Protein AF-A0AAD1CFI8-F1 (afdb_monomer_lite)

Foldseek 3Di:
DDDDDDDDDDPDPPPPPPPPPPPDDDDPQDVPGDDDQFDDDDPQPDQKDKTGGDPVQQQAFAFWDKDADQAAKKFWCWKKFAFPVRDIDIFHGQGMHHHGDMGPITGDPDRRTGTGMMMTGIHHD

Structure (mmCIF, N/CA/C/O backbone):
data_AF-A0AAD1CFI8-F1
#
_entry.id   AF-A0AAD1CFI8-F1
#
loop_
_atom_site.group_PDB
_atom_site.id
_atom_site.type_symbol
_atom_site.label_atom_id
_atom_site.label_alt_id
_atom_site.label_comp_id
_atom_site.label_asym_id
_atom_site.label_entity_id
_atom_site.label_seq_id
_atom_site.pdbx_PDB_ins_code
_atom_site.Cartn_x
_atom_site.Cartn_y
_atom_site.Cartn_z
_atom_site.occupancy
_atom_site.B_iso_or_equiv
_atom_site.auth_seq_id
_atom_site.auth_comp_id
_atom_site.auth_asym_id
_atom_site.auth_atom_id
_atom_site.pdbx_PDB_model_num
ATOM 1 N N . MET A 1 1 ? 38.981 -47.781 47.325 1.00 38.62 1 MET A N 1
ATOM 2 C CA . MET A 1 1 ? 39.799 -47.472 46.130 1.00 38.62 1 MET A CA 1
ATOM 3 C C . MET A 1 1 ? 39.084 -48.007 44.897 1.00 38.62 1 MET A C 1
ATOM 5 O O . MET A 1 1 ? 38.496 -49.073 44.968 1.00 38.62 1 MET A O 1
ATOM 9 N N . ARG A 1 2 ? 39.059 -47.193 43.836 1.00 39.69 2 ARG A N 1
ATOM 10 C CA . ARG A 1 2 ? 38.324 -47.322 42.562 1.00 39.69 2 ARG A CA 1
ATOM 11 C C . ARG A 1 2 ? 38.384 -48.713 41.902 1.00 39.69 2 ARG A C 1
ATOM 13 O O . ARG A 1 2 ? 39.461 -49.304 41.900 1.00 39.69 2 ARG A O 1
ATOM 20 N N . LYS A 1 3 ? 37.295 -49.084 41.203 1.00 37.47 3 LYS A N 1
ATOM 21 C CA . LYS A 1 3 ? 37.187 -49.481 39.766 1.00 37.47 3 LYS A CA 1
ATOM 22 C C . LYS A 1 3 ? 36.028 -50.487 39.583 1.00 37.47 3 LYS A C 1
ATOM 24 O O . LYS A 1 3 ? 35.869 -51.329 40.446 1.00 37.47 3 LYS A O 1
ATOM 29 N N . ILE A 1 4 ? 35.205 -50.549 38.535 1.00 56.81 4 ILE A N 1
ATOM 30 C CA . ILE A 1 4 ? 34.854 -49.755 37.343 1.00 56.81 4 ILE A CA 1
ATOM 31 C C . ILE A 1 4 ? 33.450 -50.287 36.968 1.00 56.81 4 ILE A C 1
ATOM 33 O O . ILE A 1 4 ? 33.224 -51.494 37.010 1.00 56.81 4 ILE A O 1
ATOM 37 N N . PHE A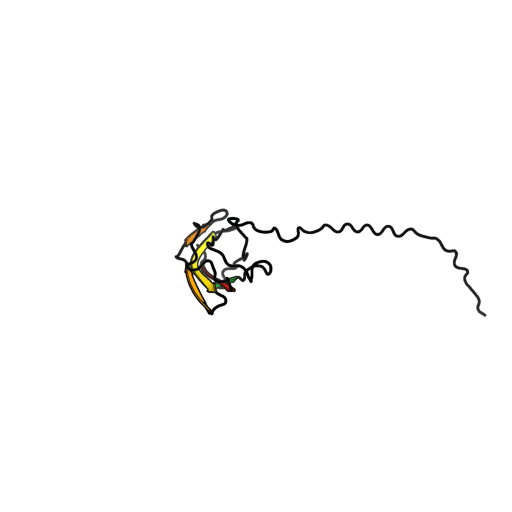 1 5 ? 32.512 -49.396 36.643 1.00 43.25 5 PHE A N 1
ATOM 38 C CA . PHE A 1 5 ? 31.165 -49.730 36.172 1.00 43.25 5 PHE A CA 1
ATOM 39 C C . PHE A 1 5 ? 31.225 -50.416 34.798 1.00 43.25 5 PHE A C 1
ATOM 41 O O . PHE A 1 5 ? 31.801 -49.860 33.863 1.00 43.25 5 PHE A O 1
ATOM 48 N N . ALA A 1 6 ? 30.604 -51.590 34.661 1.00 46.00 6 ALA A N 1
ATOM 49 C CA . ALA A 1 6 ? 30.362 -52.218 33.367 1.00 46.00 6 ALA A CA 1
ATOM 50 C C . ALA A 1 6 ? 29.022 -51.717 32.810 1.00 46.00 6 ALA A C 1
ATOM 52 O O . ALA A 1 6 ? 27.953 -52.092 33.292 1.00 46.00 6 ALA A O 1
ATOM 53 N N . LEU A 1 7 ? 29.104 -50.837 31.808 1.00 44.62 7 LEU A N 1
ATOM 54 C CA . LEU A 1 7 ? 27.984 -50.453 30.955 1.00 44.62 7 LEU A CA 1
ATOM 55 C C . LEU A 1 7 ? 27.497 -51.685 30.185 1.00 44.62 7 LEU A C 1
ATOM 57 O O . LEU A 1 7 ? 28.225 -52.225 29.354 1.00 44.62 7 LEU A O 1
ATOM 61 N N . THR A 1 8 ? 26.254 -52.096 30.415 1.00 53.59 8 THR A N 1
ATOM 62 C CA . THR A 1 8 ? 25.527 -52.941 29.468 1.00 53.59 8 THR A CA 1
ATOM 63 C C . THR A 1 8 ? 24.787 -52.034 28.493 1.00 53.59 8 THR A C 1
ATOM 65 O O . THR A 1 8 ? 23.968 -51.195 28.863 1.00 53.59 8 THR A O 1
ATOM 68 N N . ALA A 1 9 ? 25.168 -52.163 27.226 1.00 49.69 9 ALA A N 1
ATOM 69 C CA . ALA A 1 9 ? 24.619 -51.431 26.103 1.00 49.69 9 ALA A CA 1
ATOM 70 C C . ALA A 1 9 ? 23.176 -51.883 25.835 1.00 49.69 9 ALA A C 1
ATOM 72 O O . ALA A 1 9 ? 22.943 -52.902 25.190 1.00 49.69 9 ALA A O 1
ATOM 73 N N . ALA A 1 10 ? 22.202 -51.115 26.320 1.00 50.66 10 ALA A N 1
ATOM 74 C CA . ALA A 1 10 ? 20.843 -51.173 25.806 1.00 50.66 10 ALA A CA 1
ATOM 75 C C . ALA A 1 10 ? 20.769 -50.252 24.582 1.00 50.66 10 ALA A C 1
ATOM 77 O O . ALA A 1 10 ? 20.718 -49.028 24.700 1.00 50.66 10 ALA A O 1
ATOM 78 N N . ALA A 1 11 ? 20.813 -50.864 23.400 1.00 52.66 11 ALA A N 1
ATOM 79 C CA . ALA A 1 11 ? 20.488 -50.224 22.137 1.00 52.66 11 ALA A CA 1
ATOM 80 C C . ALA A 1 11 ? 19.015 -49.781 22.169 1.00 52.66 11 ALA A C 1
ATOM 82 O O . ALA A 1 11 ? 18.116 -50.557 21.854 1.00 52.66 11 ALA A O 1
ATOM 83 N N . LEU A 1 12 ? 18.758 -48.539 22.585 1.00 44.16 12 LEU A N 1
ATOM 84 C CA . LEU A 1 12 ? 17.461 -47.907 22.383 1.00 44.16 12 LEU A CA 1
ATOM 85 C C . LEU A 1 12 ? 17.440 -47.347 20.959 1.00 44.16 12 LEU A C 1
ATOM 87 O O . LEU A 1 12 ? 18.167 -46.403 20.643 1.00 44.16 12 LEU A O 1
ATOM 91 N N . LEU A 1 13 ? 16.627 -47.962 20.098 1.00 44.00 13 LEU A N 1
ATOM 92 C CA . LEU A 1 13 ? 16.288 -47.437 18.781 1.00 44.00 13 LEU A CA 1
ATOM 93 C C . LEU A 1 13 ? 15.830 -45.979 18.923 1.00 44.00 13 LEU A C 1
ATOM 95 O O . LEU A 1 13 ? 14.781 -45.693 19.501 1.00 44.00 13 LEU A O 1
ATOM 99 N N . ALA A 1 14 ? 16.613 -45.060 18.367 1.00 45.94 14 ALA A N 1
ATOM 100 C CA . ALA A 1 14 ? 16.203 -43.684 18.179 1.00 45.94 14 ALA A CA 1
ATOM 101 C C . ALA A 1 14 ? 15.128 -43.640 17.084 1.00 45.94 14 ALA A C 1
ATOM 103 O O . ALA A 1 14 ? 15.442 -43.667 15.895 1.00 45.94 14 ALA A O 1
ATOM 104 N N . LEU A 1 15 ? 13.853 -43.570 17.471 1.00 42.88 15 LEU A N 1
ATOM 105 C CA . LEU A 1 15 ? 12.790 -43.213 16.537 1.00 42.88 15 LEU A CA 1
ATOM 106 C C . LEU A 1 15 ? 12.737 -41.684 16.435 1.00 42.88 15 LEU A C 1
ATOM 108 O O . LEU A 1 15 ? 11.956 -41.015 17.107 1.00 42.88 15 LEU A O 1
ATOM 112 N N . VAL A 1 16 ? 13.617 -41.119 15.608 1.00 51.62 16 VAL A N 1
ATOM 113 C CA . VAL A 1 16 ? 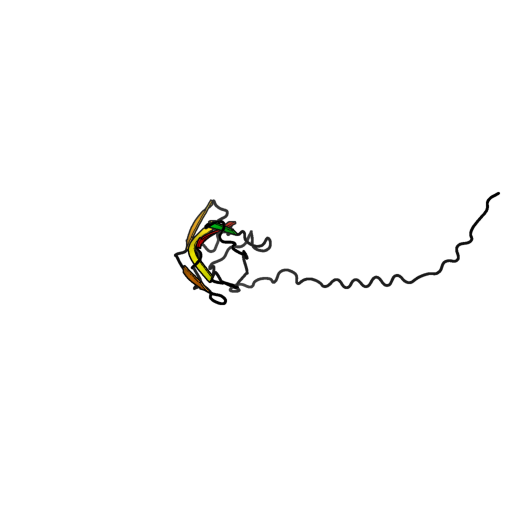13.516 -39.719 15.188 1.00 51.62 16 VAL A CA 1
ATOM 114 C C . VAL A 1 16 ? 12.364 -39.636 14.191 1.00 51.62 16 VAL A C 1
ATOM 116 O O . VAL A 1 16 ? 12.556 -39.792 12.987 1.00 51.62 16 VAL A O 1
ATOM 119 N N . THR A 1 17 ? 11.140 -39.416 14.670 1.00 48.84 17 THR A N 1
ATOM 120 C CA . THR A 1 17 ? 10.047 -39.015 13.781 1.00 48.84 17 THR A CA 1
ATOM 121 C C . THR A 1 17 ? 10.280 -37.563 13.387 1.00 48.84 17 THR A C 1
ATOM 123 O O . THR A 1 17 ? 9.841 -36.636 14.069 1.00 48.84 17 THR A O 1
ATOM 126 N N . LEU A 1 18 ? 10.997 -37.361 12.280 1.00 49.03 18 LEU A N 1
ATOM 127 C CA . LEU A 1 18 ? 10.949 -36.116 11.523 1.00 49.03 18 LEU A CA 1
ATOM 128 C C . LEU A 1 18 ? 9.539 -35.966 10.941 1.00 49.03 18 LEU A C 1
ATOM 130 O O . LEU A 1 18 ? 9.310 -36.181 9.754 1.00 49.03 18 LEU A O 1
ATOM 134 N N . THR A 1 19 ? 8.585 -35.547 11.768 1.00 57.47 19 THR A N 1
ATOM 135 C CA . THR A 1 19 ? 7.353 -34.931 11.273 1.00 57.47 19 THR A CA 1
ATOM 136 C C . THR A 1 19 ? 7.693 -33.491 10.910 1.00 57.47 19 THR A C 1
ATOM 138 O O . THR A 1 19 ? 7.285 -32.531 11.561 1.00 57.47 19 THR A O 1
ATOM 141 N N . GLY A 1 20 ? 8.518 -33.342 9.873 1.00 48.12 20 GLY A N 1
ATOM 142 C CA . GLY A 1 20 ? 8.651 -32.086 9.165 1.00 48.12 20 GLY A CA 1
ATOM 143 C C . GLY A 1 20 ? 7.339 -31.851 8.438 1.00 48.12 20 GLY A C 1
ATOM 144 O O . GLY A 1 20 ? 7.149 -32.338 7.327 1.00 48.12 20 GLY A O 1
ATOM 145 N N . CYS A 1 21 ? 6.418 -31.129 9.072 1.00 43.88 21 CYS A N 1
ATOM 146 C CA . CYS A 1 21 ? 5.337 -30.491 8.343 1.00 43.88 21 CYS A CA 1
ATOM 147 C C . CYS A 1 21 ? 6.023 -29.494 7.406 1.00 43.88 21 CYS A C 1
ATOM 149 O O . CYS A 1 21 ? 6.478 -28.437 7.844 1.00 43.88 21 CYS A O 1
ATOM 151 N N . GLN A 1 22 ? 6.201 -29.877 6.141 1.00 49.91 22 GLN A N 1
ATOM 152 C CA . GLN A 1 22 ? 6.648 -28.963 5.106 1.00 49.91 22 GLN A CA 1
ATOM 153 C C . GLN A 1 22 ? 5.577 -27.878 5.011 1.00 49.91 22 GLN A C 1
ATOM 155 O O . GLN A 1 22 ? 4.534 -28.064 4.386 1.00 49.91 22 GLN A O 1
ATOM 160 N N . SER A 1 23 ? 5.801 -26.754 5.695 1.00 49.81 23 SER A N 1
ATOM 161 C CA . SER A 1 23 ? 5.034 -25.543 5.460 1.00 49.81 23 SER A CA 1
ATOM 162 C C . SER A 1 23 ? 5.206 -25.232 3.985 1.00 49.81 23 SER A C 1
ATOM 164 O O . SER A 1 23 ? 6.335 -25.038 3.532 1.00 49.81 23 SER A O 1
ATOM 166 N N . THR A 1 24 ? 4.094 -25.276 3.256 1.00 49.84 24 THR A N 1
ATOM 167 C CA . THR A 1 24 ? 3.979 -25.007 1.825 1.00 49.84 24 THR A CA 1
ATOM 168 C C . THR A 1 24 ? 5.037 -24.015 1.365 1.00 49.84 24 THR A C 1
ATOM 170 O O . THR A 1 24 ? 4.961 -22.825 1.691 1.00 49.84 24 THR A O 1
ATOM 173 N N . GLY A 1 25 ? 6.022 -24.531 0.623 1.00 42.75 25 GLY A N 1
ATOM 174 C CA . GLY A 1 25 ? 6.923 -23.716 -0.174 1.00 42.75 25 GLY A CA 1
ATOM 175 C C . GLY A 1 25 ? 6.096 -22.722 -0.977 1.00 42.75 25 GLY A C 1
ATOM 176 O O . GLY A 1 25 ? 4.962 -23.023 -1.362 1.00 42.75 25 GLY A O 1
ATOM 177 N N . GLY A 1 26 ? 6.638 -21.515 -1.134 1.00 43.72 26 GLY A N 1
ATOM 178 C CA . GLY A 1 26 ? 5.955 -20.394 -1.757 1.00 43.72 26 GLY A CA 1
ATOM 179 C C . GLY A 1 26 ? 5.129 -20.828 -2.951 1.00 43.72 26 GLY A C 1
ATOM 180 O O . GLY A 1 26 ? 5.675 -21.346 -3.923 1.00 43.72 26 GLY A O 1
ATOM 181 N N . LYS A 1 27 ? 3.806 -20.655 -2.849 1.00 49.00 27 LYS A N 1
ATOM 182 C CA . LYS A 1 27 ? 2.918 -20.834 -3.991 1.00 49.00 27 LYS A CA 1
ATOM 183 C C . LYS A 1 27 ? 3.513 -20.000 -5.119 1.00 49.00 27 LYS A C 1
ATOM 185 O O . LYS A 1 27 ? 3.657 -18.785 -4.969 1.00 49.00 27 LYS A O 1
ATOM 190 N N . ASN A 1 28 ? 3.907 -20.657 -6.206 1.00 57.34 28 ASN A N 1
ATOM 191 C CA . ASN A 1 28 ? 4.218 -19.969 -7.445 1.00 57.34 28 ASN A CA 1
ATOM 192 C C . ASN A 1 28 ? 2.927 -19.269 -7.855 1.00 57.34 28 ASN A C 1
ATOM 194 O O . ASN A 1 28 ? 2.034 -19.916 -8.383 1.00 57.34 28 ASN A O 1
ATOM 198 N N . VAL A 1 29 ? 2.800 -17.986 -7.508 1.00 63.94 29 VAL A N 1
ATOM 199 C CA . VAL A 1 29 ? 1.692 -17.152 -7.971 1.00 63.94 29 VAL A CA 1
ATOM 200 C C . VAL A 1 29 ? 1.814 -17.133 -9.486 1.00 63.94 29 VAL A C 1
ATOM 202 O O . VAL A 1 29 ? 2.813 -16.619 -10.004 1.00 63.94 29 VAL A O 1
ATOM 205 N N . GLY A 1 30 ? 0.866 -17.793 -10.149 1.00 67.00 30 GLY A N 1
ATOM 206 C CA . GLY A 1 30 ? 0.794 -17.881 -11.597 1.00 67.00 30 GLY A CA 1
ATOM 207 C C . GLY A 1 30 ? 0.527 -16.514 -12.216 1.00 67.00 30 GLY A C 1
ATOM 208 O O . GLY A 1 30 ? 0.112 -15.566 -11.544 1.00 67.00 30 GLY A O 1
ATOM 209 N N . GLU A 1 31 ? 0.774 -16.397 -13.515 1.00 69.38 31 GLU A N 1
ATOM 210 C CA . GLU A 1 31 ? 0.391 -15.201 -14.258 1.00 69.38 31 GLU A CA 1
ATOM 211 C C . GLU A 1 31 ? -1.129 -14.985 -14.146 1.00 69.38 31 GLU A C 1
ATOM 213 O O . GLU A 1 31 ? -1.917 -15.909 -14.339 1.00 69.38 31 GLU A O 1
ATOM 218 N N . GLY A 1 32 ? -1.541 -13.773 -13.769 1.00 78.00 32 GLY A N 1
ATOM 219 C CA . GLY A 1 32 ? -2.950 -13.433 -13.543 1.00 78.00 32 GLY A CA 1
ATOM 220 C C . GLY A 1 32 ? -3.506 -13.783 -12.156 1.00 78.00 32 GLY A C 1
ATOM 221 O O . GLY A 1 32 ? -4.660 -13.460 -11.874 1.00 78.00 32 GLY A O 1
ATOM 222 N N . GLU A 1 33 ? -2.718 -14.385 -11.261 1.00 87.81 33 GLU A N 1
ATOM 223 C CA . GLU A 1 33 ? -3.157 -14.678 -9.894 1.00 87.81 33 GLU A CA 1
ATOM 224 C C . GLU A 1 33 ? -2.888 -13.526 -8.913 1.00 87.81 33 GLU A C 1
ATOM 226 O O . GLU A 1 33 ? -1.924 -12.765 -9.022 1.00 87.81 33 GLU A O 1
ATOM 231 N N . TRP A 1 34 ? -3.737 -13.419 -7.888 1.00 91.81 34 TRP A N 1
ATOM 232 C CA . TRP A 1 34 ? -3.548 -12.450 -6.810 1.00 91.81 34 TRP A CA 1
ATOM 233 C C . TRP A 1 34 ? -2.520 -12.944 -5.788 1.00 91.81 34 TRP A C 1
ATOM 235 O O . TRP A 1 34 ? -2.693 -13.995 -5.170 1.00 91.81 34 TRP A O 1
ATOM 245 N N . ALA A 1 35 ? -1.498 -12.127 -5.528 1.00 91.25 35 ALA A N 1
ATOM 246 C CA . ALA A 1 35 ? -0.557 -12.318 -4.427 1.00 91.25 35 ALA A CA 1
ATOM 247 C C . ALA A 1 35 ? -0.915 -11.422 -3.235 1.00 91.25 35 ALA A C 1
ATOM 249 O O . ALA A 1 35 ? -1.150 -10.222 -3.398 1.00 91.25 35 ALA A O 1
ATOM 250 N N . LYS A 1 36 ? -0.880 -11.965 -2.011 1.00 92.75 36 LYS A N 1
ATOM 251 C CA . LYS A 1 36 ? -0.934 -11.130 -0.802 1.00 92.75 36 LYS A CA 1
ATOM 252 C C . LYS A 1 36 ? 0.421 -10.449 -0.609 1.00 92.75 36 LYS A C 1
ATOM 254 O O . LYS A 1 36 ? 1.357 -11.076 -0.116 1.00 92.75 36 LYS A O 1
ATOM 259 N N . LEU A 1 37 ? 0.512 -9.177 -0.998 1.00 92.69 37 LEU A N 1
ATOM 260 C CA . LEU A 1 37 ? 1.741 -8.392 -0.853 1.00 92.69 37 LEU A CA 1
ATOM 261 C C . LEU A 1 37 ? 2.061 -8.137 0.613 1.00 92.69 37 LEU A C 1
ATOM 263 O O . LEU A 1 37 ? 3.168 -8.419 1.045 1.00 92.69 37 LEU A O 1
ATOM 267 N N . ALA A 1 38 ? 1.097 -7.646 1.383 1.00 93.25 38 ALA A N 1
ATOM 268 C CA . ALA A 1 38 ? 1.297 -7.300 2.779 1.00 93.25 38 ALA A CA 1
ATOM 269 C C . ALA A 1 38 ? -0.008 -7.405 3.571 1.00 93.25 38 ALA A C 1
ATOM 271 O O . ALA A 1 38 ? -1.093 -7.529 3.001 1.00 93.25 38 ALA A O 1
ATOM 272 N N . GLU A 1 39 ? 0.113 -7.349 4.893 1.00 93.56 39 GLU A N 1
ATOM 273 C CA . GLU A 1 39 ? -0.999 -7.287 5.834 1.00 93.56 39 GLU A CA 1
ATOM 274 C C . GLU A 1 39 ? -0.580 -6.416 7.019 1.00 93.56 39 GLU A C 1
ATOM 276 O O . GLU A 1 39 ? 0.576 -6.462 7.447 1.00 93.56 39 GLU A O 1
ATOM 281 N N . LYS A 1 40 ? -1.506 -5.608 7.534 1.00 92.06 40 LYS A N 1
ATOM 282 C CA . LYS A 1 40 ? -1.254 -4.719 8.665 1.00 92.06 40 LYS A CA 1
ATOM 283 C C . LYS A 1 40 ? -2.505 -4.596 9.521 1.00 92.06 40 LYS A C 1
ATOM 285 O O . LYS A 1 40 ? -3.578 -4.289 9.011 1.00 92.06 40 LYS A O 1
ATOM 290 N N . THR A 1 41 ? -2.330 -4.772 10.826 1.00 91.69 41 THR A N 1
ATOM 291 C CA . THR A 1 41 ? -3.320 -4.370 11.826 1.00 91.69 41 THR A CA 1
ATOM 292 C C . THR A 1 41 ? -3.071 -2.913 12.188 1.00 91.69 41 THR A C 1
ATOM 294 O O . THR A 1 41 ? -2.023 -2.581 12.749 1.00 91.69 41 THR A O 1
ATOM 297 N N . VAL A 1 42 ? -4.022 -2.049 11.846 1.00 86.12 42 VAL A N 1
ATOM 298 C CA . VAL A 1 42 ? -3.990 -0.623 12.185 1.00 86.12 42 VAL A CA 1
ATOM 299 C C . VAL A 1 42 ? -4.483 -0.419 13.618 1.00 86.12 42 VAL A C 1
ATOM 301 O O . VAL A 1 42 ? -5.395 -1.111 14.068 1.00 86.12 42 VAL A O 1
ATOM 304 N N . ASN A 1 43 ? -3.866 0.501 14.360 1.00 81.44 43 ASN A N 1
ATOM 305 C CA . ASN A 1 43 ? -4.244 0.806 15.748 1.00 81.44 43 ASN A CA 1
ATOM 306 C C . ASN A 1 43 ? -4.727 2.252 15.941 1.00 81.44 43 ASN A C 1
ATOM 308 O O . ASN A 1 43 ? -4.957 2.652 17.080 1.00 81.44 43 ASN A O 1
ATOM 312 N N . PHE A 1 44 ? -4.838 3.019 14.848 1.00 79.06 44 PHE A N 1
ATOM 313 C CA . PHE A 1 44 ? -5.293 4.414 14.806 1.00 79.06 44 PHE A CA 1
ATOM 314 C C . PHE A 1 44 ? -4.528 5.386 15.723 1.00 79.06 44 PHE A C 1
ATOM 316 O O . PHE A 1 44 ? -4.989 6.494 15.970 1.00 79.06 44 PHE A O 1
ATOM 323 N N . LYS A 1 45 ? -3.343 5.005 16.223 1.00 76.19 45 LYS A N 1
ATOM 324 C CA . LYS A 1 45 ? -2.432 5.936 16.918 1.00 76.19 45 LYS A CA 1
ATOM 325 C C . LYS A 1 45 ? -1.676 6.834 15.938 1.00 76.19 45 LYS A C 1
ATOM 327 O O . LYS A 1 45 ? -1.172 7.879 16.330 1.00 76.19 45 LYS A O 1
ATOM 332 N N . SER A 1 46 ? -1.565 6.376 14.694 1.00 72.56 46 SER A N 1
ATOM 333 C CA . SER A 1 46 ? -1.050 7.101 13.539 1.00 72.56 46 SER A CA 1
ATOM 334 C C . SER A 1 46 ? -2.121 7.053 12.457 1.00 72.56 46 SER A C 1
ATOM 336 O O . SER A 1 46 ? -2.770 6.020 12.287 1.00 72.56 46 SER A O 1
ATOM 338 N N . GLU A 1 47 ? -2.286 8.154 11.731 1.00 84.69 47 GLU A N 1
ATOM 339 C CA . GLU A 1 47 ? -3.155 8.228 10.549 1.00 84.69 47 GLU A CA 1
ATOM 340 C C . GLU A 1 47 ? -2.445 7.713 9.288 1.00 84.69 47 GLU A C 1
ATOM 342 O O . GLU A 1 47 ? -3.065 7.584 8.238 1.00 84.69 47 GLU A O 1
ATOM 347 N N . THR A 1 48 ? -1.155 7.374 9.397 1.00 90.81 48 THR A N 1
ATOM 348 C CA . THR A 1 48 ? -0.337 6.848 8.300 1.00 90.81 48 THR A CA 1
ATOM 349 C C . THR A 1 48 ? 0.341 5.542 8.704 1.00 90.81 48 THR A C 1
ATOM 351 O O . THR A 1 48 ? 0.967 5.461 9.764 1.00 90.81 48 THR A O 1
ATOM 354 N N . ASP A 1 49 ? 0.294 4.537 7.829 1.00 91.69 49 ASP A N 1
ATOM 355 C CA . ASP A 1 49 ? 1.153 3.353 7.899 1.00 91.69 49 ASP A CA 1
ATOM 356 C C . ASP A 1 49 ? 1.874 3.102 6.580 1.00 91.69 49 ASP A C 1
ATOM 358 O O . ASP A 1 49 ? 1.385 3.405 5.496 1.00 91.69 49 ASP A O 1
ATOM 362 N N . THR A 1 50 ? 3.025 2.443 6.686 1.00 93.62 50 THR A N 1
ATOM 363 C CA . THR A 1 50 ? 3.730 1.855 5.549 1.00 93.62 50 THR A CA 1
ATOM 364 C C . THR A 1 50 ? 3.745 0.339 5.675 1.00 93.62 50 THR A C 1
ATOM 366 O O . THR A 1 50 ? 3.996 -0.203 6.754 1.00 93.62 50 THR A O 1
ATOM 369 N N . VAL A 1 51 ? 3.526 -0.351 4.559 1.00 93.81 51 VAL A N 1
ATOM 370 C CA . VAL A 1 51 ? 3.694 -1.799 4.447 1.00 93.81 51 VAL A CA 1
ATOM 371 C C . VAL A 1 51 ? 4.678 -2.147 3.339 1.00 93.81 51 VAL A C 1
ATOM 373 O O . VAL A 1 51 ? 4.680 -1.540 2.268 1.00 93.81 51 VAL A O 1
ATOM 376 N N . THR A 1 52 ? 5.525 -3.140 3.586 1.00 94.19 52 THR A N 1
ATOM 377 C CA . THR A 1 52 ? 6.448 -3.691 2.589 1.00 94.19 52 THR A CA 1
ATOM 378 C C . THR A 1 52 ? 5.913 -5.019 2.058 1.00 94.19 52 THR A C 1
ATOM 380 O O . THR A 1 52 ? 5.297 -5.772 2.820 1.00 94.19 52 THR A O 1
ATOM 383 N N . PRO A 1 53 ? 6.132 -5.342 0.769 1.00 92.81 53 PRO A N 1
ATOM 384 C CA . PRO A 1 53 ? 5.794 -6.657 0.250 1.00 92.81 53 PRO A CA 1
ATOM 385 C C . PRO A 1 53 ? 6.500 -7.775 1.026 1.00 92.81 53 PRO A C 1
ATOM 387 O O . PRO A 1 53 ? 7.633 -7.617 1.486 1.00 92.81 53 PRO A O 1
ATOM 390 N N . ASN A 1 54 ? 5.848 -8.932 1.124 1.00 90.94 54 ASN A N 1
ATOM 391 C CA . ASN A 1 54 ? 6.432 -10.160 1.644 1.00 90.94 54 ASN A CA 1
ATOM 392 C C . ASN A 1 54 ? 7.773 -10.434 0.927 1.00 90.94 54 ASN A C 1
ATOM 394 O O . ASN A 1 54 ? 7.827 -10.263 -0.295 1.00 90.94 54 ASN A O 1
ATOM 398 N N . PRO A 1 55 ? 8.826 -10.900 1.632 1.00 89.44 55 PRO A N 1
ATOM 399 C CA . PRO A 1 55 ? 10.134 -11.216 1.046 1.00 89.44 55 PRO A CA 1
ATOM 400 C C . PRO A 1 55 ? 10.101 -12.059 -0.238 1.00 89.44 55 PRO A C 1
ATOM 402 O O . PRO A 1 55 ? 10.972 -11.923 -1.088 1.00 89.44 55 PRO A O 1
ATOM 405 N N . MET A 1 56 ? 9.077 -12.894 -0.429 1.00 87.38 56 MET A N 1
ATOM 406 C CA . MET A 1 56 ? 8.879 -13.691 -1.647 1.00 87.38 56 MET A CA 1
ATOM 407 C C . MET A 1 56 ? 8.543 -12.855 -2.898 1.00 87.38 56 MET A C 1
ATOM 409 O O . MET A 1 56 ? 8.714 -13.315 -4.028 1.00 87.38 56 MET A O 1
ATOM 413 N N . PHE A 1 57 ? 8.058 -11.629 -2.707 1.00 87.50 57 PHE A N 1
ATOM 414 C CA . PHE A 1 57 ? 7.504 -10.761 -3.745 1.00 87.50 57 PHE A CA 1
ATOM 415 C C . PHE A 1 57 ? 8.259 -9.434 -3.922 1.00 87.50 57 PHE A C 1
ATOM 417 O O . PHE A 1 57 ? 7.946 -8.695 -4.849 1.00 87.50 57 PHE A O 1
ATOM 424 N N . VAL A 1 58 ? 9.279 -9.140 -3.106 1.00 84.12 58 VAL A N 1
ATOM 425 C CA . VAL A 1 58 ? 10.027 -7.857 -3.133 1.00 84.12 58 VAL A CA 1
ATOM 426 C C . VAL A 1 58 ? 10.710 -7.543 -4.468 1.00 84.12 58 VAL A C 1
ATOM 428 O O . VAL A 1 58 ? 11.000 -6.388 -4.755 1.00 84.12 58 VAL A O 1
ATOM 431 N N . ASN A 1 59 ? 10.976 -8.559 -5.291 1.00 80.81 59 ASN A N 1
ATOM 432 C CA . ASN A 1 59 ? 11.629 -8.402 -6.591 1.00 80.81 59 ASN A CA 1
ATOM 433 C C . ASN A 1 59 ? 10.672 -8.621 -7.774 1.00 80.81 59 ASN A C 1
ATOM 435 O O . ASN A 1 59 ? 11.132 -8.802 -8.902 1.00 80.81 59 ASN A O 1
ATOM 439 N N . ARG A 1 60 ? 9.358 -8.650 -7.518 1.00 86.75 60 ARG A N 1
ATOM 440 C CA . ARG A 1 60 ? 8.322 -8.831 -8.539 1.00 86.75 60 ARG A CA 1
ATOM 441 C C . ARG A 1 60 ? 7.638 -7.509 -8.871 1.00 86.75 60 ARG A C 1
ATOM 443 O O . ARG A 1 60 ? 7.570 -6.601 -8.041 1.00 86.75 60 ARG A O 1
ATOM 450 N N . SER A 1 61 ? 7.134 -7.433 -10.092 1.00 90.81 61 SER A N 1
ATOM 451 C CA . SER A 1 61 ? 6.250 -6.372 -10.549 1.00 90.81 61 SER A CA 1
ATOM 452 C C . SER A 1 61 ? 4.799 -6.857 -10.559 1.00 90.81 61 SER A C 1
ATOM 454 O O . SER A 1 61 ? 4.526 -8.060 -10.518 1.00 90.81 61 SER A O 1
ATOM 456 N N . PHE A 1 62 ? 3.866 -5.909 -10.549 1.00 92.44 62 PHE A N 1
ATOM 457 C CA . PHE A 1 62 ? 2.431 -6.173 -10.498 1.00 92.44 62 PHE A CA 1
ATOM 458 C C . PHE A 1 62 ? 1.718 -5.190 -11.418 1.00 92.44 62 PHE A C 1
ATOM 460 O O . PHE A 1 62 ? 2.099 -4.029 -11.490 1.00 92.44 62 PHE A O 1
ATOM 467 N N . SER A 1 63 ? 0.653 -5.628 -12.085 1.00 93.56 63 SER A N 1
ATOM 468 C CA . SER A 1 63 ? -0.164 -4.734 -12.915 1.00 93.56 63 SER A CA 1
ATOM 469 C C . SER A 1 63 ? -1.292 -4.064 -12.132 1.00 93.56 63 SER A C 1
ATOM 471 O O . SER A 1 63 ? -1.784 -3.007 -12.525 1.00 93.56 63 SER A O 1
ATOM 473 N N . HIS A 1 64 ? -1.720 -4.674 -11.023 1.00 94.38 64 HIS A N 1
ATOM 474 C CA . HIS A 1 64 ? -2.835 -4.203 -10.212 1.00 94.38 64 HIS A CA 1
ATOM 475 C C . HIS A 1 64 ? -2.604 -4.464 -8.727 1.00 94.38 64 HIS A C 1
ATOM 477 O O . HIS A 1 64 ? -1.956 -5.436 -8.338 1.00 94.38 64 HIS A O 1
ATOM 483 N N . VAL A 1 65 ? -3.229 -3.635 -7.895 1.00 93.75 65 VAL A N 1
ATOM 484 C CA . VAL A 1 65 ? -3.332 -3.846 -6.449 1.00 93.75 65 VAL A CA 1
ATOM 485 C C . VAL A 1 65 ? -4.776 -3.692 -5.984 1.00 93.75 65 VAL A C 1
ATOM 487 O O . VAL A 1 65 ? -5.596 -3.029 -6.620 1.00 93.75 65 VAL A O 1
ATOM 490 N N . LYS A 1 66 ? -5.099 -4.329 -4.861 1.00 93.56 66 LYS A N 1
ATOM 491 C CA . LYS A 1 66 ? -6.415 -4.277 -4.223 1.00 93.56 66 LYS A CA 1
ATOM 492 C C . LYS A 1 66 ? -6.228 -4.301 -2.713 1.00 93.56 66 LYS A C 1
ATOM 494 O O . LYS A 1 66 ? -5.419 -5.084 -2.220 1.00 93.56 66 LYS A O 1
ATOM 499 N N . LEU A 1 67 ? -6.988 -3.480 -1.997 1.00 93.62 67 LEU A N 1
ATOM 500 C CA . LEU A 1 67 ? -7.0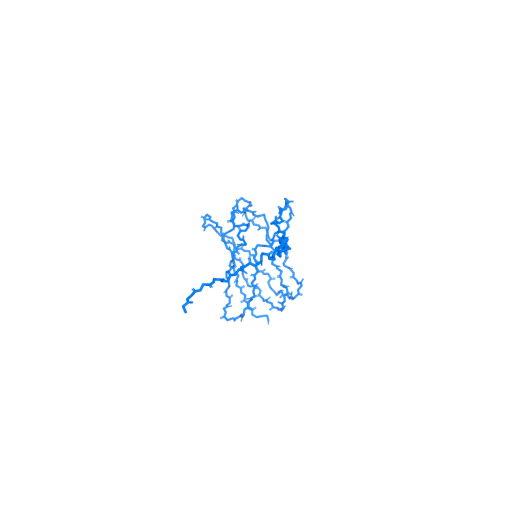32 -3.505 -0.539 1.00 93.62 67 LEU A CA 1
ATOM 501 C C . LEU A 1 67 ? -8.286 -4.258 -0.084 1.00 93.62 67 LEU A C 1
ATOM 503 O O . LEU A 1 67 ? -9.359 -4.091 -0.663 1.00 93.62 67 LEU A O 1
ATOM 507 N N . THR A 1 68 ? -8.145 -5.082 0.950 1.00 93.81 68 THR A N 1
ATOM 508 C CA . THR A 1 68 ? -9.248 -5.822 1.571 1.00 93.81 68 THR A CA 1
ATOM 509 C C . THR A 1 68 ? -9.237 -5.547 3.064 1.00 93.81 68 THR A C 1
ATOM 511 O O . THR A 1 68 ? -8.222 -5.775 3.719 1.00 93.81 68 THR A O 1
ATOM 514 N N . CYS A 1 69 ? -10.367 -5.100 3.608 1.00 94.31 69 CYS A N 1
ATOM 515 C CA . CYS A 1 69 ? -10.542 -4.975 5.047 1.00 94.31 69 CYS A CA 1
ATOM 516 C C . CYS A 1 69 ? -11.008 -6.325 5.599 1.00 94.31 69 CYS A C 1
ATOM 518 O O . CYS A 1 69 ? -12.116 -6.785 5.330 1.00 94.31 69 CYS A O 1
ATOM 520 N N . THR A 1 70 ? -10.150 -7.008 6.351 1.00 95.00 70 THR A N 1
ATOM 521 C CA . THR A 1 70 ? -10.470 -8.327 6.918 1.00 95.00 70 THR A CA 1
ATOM 522 C C . THR A 1 70 ? -11.216 -8.228 8.248 1.00 95.00 70 THR A C 1
ATOM 524 O O . THR A 1 70 ? -11.945 -9.154 8.608 1.00 95.00 70 THR A O 1
ATOM 527 N N . GLN A 1 71 ? -11.075 -7.110 8.967 1.00 92.75 71 GLN A N 1
ATOM 528 C CA . GLN A 1 71 ? -11.709 -6.866 10.259 1.00 92.75 71 GLN A CA 1
ATOM 529 C C . GLN A 1 71 ? -11.890 -5.367 10.528 1.00 92.75 71 GLN A C 1
ATOM 531 O O . GLN A 1 71 ? -11.036 -4.561 10.171 1.00 92.75 71 GLN A O 1
ATOM 536 N N . GLY A 1 72 ? -12.973 -5.024 11.233 1.00 91.94 72 GLY A N 1
ATOM 537 C CA . GLY A 1 72 ? -13.267 -3.656 11.655 1.00 91.94 72 GLY A CA 1
ATOM 538 C C . GLY A 1 72 ? -13.807 -2.788 10.523 1.00 91.94 72 GLY A C 1
ATOM 539 O O . GLY A 1 72 ? -14.396 -3.297 9.567 1.00 91.94 72 GLY A O 1
ATOM 540 N N . THR A 1 73 ? -13.605 -1.484 10.671 1.00 92.81 73 THR A N 1
ATOM 541 C CA . THR A 1 73 ? -13.940 -0.470 9.675 1.00 92.81 73 THR A CA 1
ATOM 542 C C . THR A 1 73 ? -12.804 0.541 9.622 1.00 92.81 73 THR A C 1
ATOM 544 O O . THR A 1 73 ? -12.267 0.922 10.662 1.00 92.81 73 THR A O 1
ATOM 547 N N . VAL A 1 74 ? -12.428 0.959 8.419 1.00 91.69 74 VAL A N 1
ATOM 548 C CA . VAL A 1 74 ? -11.379 1.948 8.176 1.00 91.69 74 VAL A CA 1
ATOM 549 C C . VAL A 1 74 ? -11.814 2.870 7.046 1.00 91.69 74 VAL A C 1
ATOM 551 O O . VAL A 1 74 ? -12.330 2.397 6.036 1.00 91.69 74 VAL A O 1
ATOM 554 N N . ASP A 1 75 ? -11.606 4.172 7.200 1.00 92.12 75 ASP A N 1
ATOM 555 C CA . ASP A 1 75 ? -11.790 5.126 6.109 1.00 92.12 75 ASP A CA 1
ATOM 556 C C . ASP A 1 75 ? -10.436 5.421 5.458 1.00 92.12 75 ASP A C 1
ATOM 558 O O . ASP A 1 75 ? -9.552 6.016 6.077 1.00 92.12 75 ASP A O 1
ATOM 562 N N . ILE A 1 76 ? -10.252 4.956 4.222 1.00 92.25 76 ILE A N 1
ATOM 563 C CA . ILE A 1 76 ? -8.998 5.094 3.480 1.00 92.25 76 ILE A CA 1
ATOM 564 C C . ILE A 1 76 ? -8.998 6.421 2.729 1.00 92.25 76 ILE A C 1
ATOM 566 O O . ILE A 1 76 ? -9.728 6.598 1.746 1.00 92.25 76 ILE A O 1
ATOM 570 N N . LYS A 1 77 ? -8.114 7.324 3.155 1.00 90.88 77 LYS A N 1
ATOM 571 C CA . LYS A 1 77 ? -7.951 8.655 2.568 1.00 90.88 77 LYS A CA 1
ATOM 572 C C . LYS A 1 77 ? -7.088 8.605 1.321 1.00 90.88 77 LYS A C 1
ATOM 574 O O . LYS A 1 77 ? -7.519 9.064 0.267 1.00 90.88 77 LYS A O 1
ATOM 579 N N . ASP A 1 78 ? -5.913 7.992 1.433 1.00 91.81 78 ASP A N 1
ATOM 580 C CA . ASP A 1 78 ? -4.928 7.942 0.359 1.00 91.81 78 ASP A CA 1
ATOM 581 C C . ASP A 1 78 ? -4.103 6.655 0.395 1.00 91.81 78 ASP A C 1
ATOM 583 O O . ASP A 1 78 ? -3.818 6.103 1.458 1.00 91.81 78 ASP A O 1
ATOM 587 N N . ILE A 1 79 ? -3.692 6.194 -0.787 1.00 93.31 79 ILE A N 1
ATOM 588 C CA . ILE A 1 79 ? -2.718 5.114 -0.947 1.00 93.31 79 ILE A CA 1
ATOM 589 C C . ILE A 1 79 ? -1.638 5.577 -1.919 1.00 93.31 79 ILE A C 1
ATOM 591 O O . ILE A 1 79 ? -1.945 6.031 -3.020 1.00 93.31 79 ILE A O 1
ATOM 595 N N . THR A 1 80 ? -0.375 5.393 -1.551 1.00 95.50 80 THR A N 1
ATOM 596 C CA . THR A 1 80 ? 0.773 5.681 -2.414 1.00 95.50 80 THR A CA 1
ATOM 597 C C . THR A 1 80 ? 1.626 4.432 -2.567 1.00 95.50 80 THR A C 1
ATOM 599 O O . THR A 1 80 ? 2.126 3.880 -1.591 1.00 95.50 80 THR A O 1
ATOM 602 N N . VAL A 1 81 ? 1.812 3.980 -3.804 1.00 95.69 81 VAL A N 1
ATOM 603 C CA . VAL A 1 81 ? 2.744 2.902 -4.144 1.00 95.69 81 VAL A CA 1
ATOM 604 C C . VAL A 1 81 ? 4.092 3.529 -4.456 1.00 95.69 81 VAL A C 1
ATOM 606 O O . VAL A 1 81 ? 4.205 4.313 -5.396 1.00 95.69 81 VAL A O 1
ATOM 609 N N . ASN A 1 82 ? 5.114 3.184 -3.679 1.00 96.19 82 ASN A N 1
ATOM 610 C CA . ASN A 1 82 ? 6.485 3.613 -3.920 1.00 96.19 82 ASN A CA 1
ATOM 611 C C . ASN A 1 82 ? 7.252 2.477 -4.596 1.00 96.19 82 ASN A C 1
ATOM 613 O O . ASN A 1 82 ? 7.252 1.339 -4.113 1.00 96.19 82 ASN A O 1
ATOM 617 N N . TYR A 1 83 ? 7.927 2.782 -5.697 1.00 96.06 83 TYR A N 1
ATOM 618 C CA . TYR A 1 83 ? 8.691 1.818 -6.481 1.00 96.06 83 TYR A CA 1
ATOM 619 C C . TYR A 1 83 ? 10.172 1.812 -6.083 1.00 96.06 83 TYR A C 1
ATOM 621 O O . TYR A 1 83 ? 10.683 2.728 -5.433 1.00 96.06 83 TYR A O 1
ATOM 629 N N . THR A 1 84 ? 10.889 0.750 -6.452 1.00 94.62 84 THR A N 1
ATOM 630 C CA . THR A 1 84 ? 12.324 0.615 -6.139 1.00 94.62 84 THR A CA 1
ATOM 631 C C . THR A 1 84 ? 13.210 1.600 -6.901 1.00 94.62 84 THR A C 1
ATOM 633 O O . THR A 1 84 ? 14.316 1.874 -6.450 1.00 94.62 84 THR A O 1
ATOM 636 N N . ASP A 1 85 ? 12.739 2.131 -8.033 1.00 94.06 85 ASP A N 1
ATOM 637 C CA . ASP A 1 85 ? 13.435 3.145 -8.841 1.00 94.06 85 ASP A CA 1
ATOM 638 C C . ASP A 1 85 ? 13.310 4.572 -8.267 1.00 94.06 85 ASP A C 1
ATOM 640 O O . ASP A 1 85 ? 13.870 5.513 -8.821 1.00 94.06 85 ASP A O 1
ATOM 644 N N . GLY A 1 86 ? 12.579 4.736 -7.158 1.00 95.81 86 GLY A N 1
ATOM 645 C CA . GLY A 1 86 ? 12.331 6.022 -6.508 1.00 95.81 86 GLY A CA 1
ATOM 646 C C . GLY A 1 86 ? 11.092 6.761 -7.014 1.00 95.81 86 GLY A C 1
ATOM 647 O O . GLY A 1 86 ? 10.707 7.757 -6.406 1.00 95.81 86 GLY A O 1
ATOM 648 N N . SER A 1 87 ? 10.435 6.282 -8.074 1.00 96.44 87 SER A N 1
ATOM 649 C CA . SER A 1 87 ? 9.151 6.829 -8.515 1.00 96.44 87 SER A CA 1
ATOM 650 C C . SER A 1 87 ? 8.003 6.379 -7.606 1.00 96.44 87 SER A C 1
ATOM 652 O O . SER A 1 87 ? 8.114 5.401 -6.860 1.00 96.44 87 SER A O 1
ATOM 654 N N . SER A 1 88 ? 6.877 7.088 -7.668 1.00 96.69 88 SER A N 1
ATOM 655 C CA . SER A 1 88 ? 5.681 6.751 -6.899 1.00 96.69 88 SER A CA 1
ATOM 656 C C . SER A 1 88 ? 4.407 6.942 -7.713 1.00 96.69 88 SER A C 1
ATOM 658 O O . SER A 1 88 ? 4.372 7.656 -8.718 1.00 96.69 88 SER A O 1
ATOM 660 N N . GLN A 1 89 ? 3.347 6.269 -7.280 1.00 96.25 89 GLN A N 1
ATOM 661 C CA . GLN A 1 89 ? 2.011 6.408 -7.833 1.00 96.25 89 GLN A CA 1
ATOM 662 C C . GLN A 1 89 ? 1.002 6.551 -6.701 1.00 96.25 89 GLN A C 1
ATOM 664 O O . GLN A 1 89 ? 0.838 5.649 -5.880 1.00 96.25 89 GLN A O 1
ATOM 669 N N . LYS A 1 90 ? 0.261 7.658 -6.715 1.00 95.12 90 LYS A N 1
ATOM 670 C CA . LYS A 1 90 ? -0.924 7.821 -5.879 1.00 95.12 90 LYS A CA 1
ATOM 671 C C . LYS A 1 90 ? -2.087 7.038 -6.488 1.00 95.12 90 LYS A C 1
ATOM 673 O O . LYS A 1 90 ? -2.420 7.211 -7.662 1.00 95.12 90 LYS A O 1
ATOM 678 N N . LEU A 1 91 ? -2.694 6.169 -5.695 1.00 90.69 91 LEU A N 1
ATOM 679 C CA . LEU A 1 91 ? -3.930 5.476 -6.024 1.00 90.69 91 LEU A CA 1
ATOM 680 C C . LEU A 1 91 ? -5.080 6.244 -5.372 1.00 90.69 91 LEU A C 1
ATOM 682 O O . LEU A 1 91 ? -4.974 6.675 -4.226 1.00 90.69 91 LEU A O 1
ATOM 686 N N . GLY A 1 92 ? -6.145 6.486 -6.136 1.00 77.06 92 GLY A N 1
ATOM 687 C CA . GLY A 1 92 ? -7.240 7.353 -5.698 1.00 77.06 92 GLY A CA 1
ATOM 688 C C . GLY A 1 92 ? -7.924 6.874 -4.414 1.00 77.06 92 GLY A C 1
ATOM 689 O O . GLY A 1 92 ? -7.931 5.680 -4.122 1.00 77.06 92 GLY A O 1
ATOM 690 N N . THR A 1 93 ? -8.527 7.821 -3.692 1.00 69.38 93 THR A N 1
ATOM 691 C CA . THR A 1 93 ? -9.290 7.617 -2.453 1.00 69.38 93 THR A CA 1
ATOM 692 C C . THR A 1 93 ? -10.355 6.533 -2.602 1.00 69.38 93 THR A C 1
ATOM 694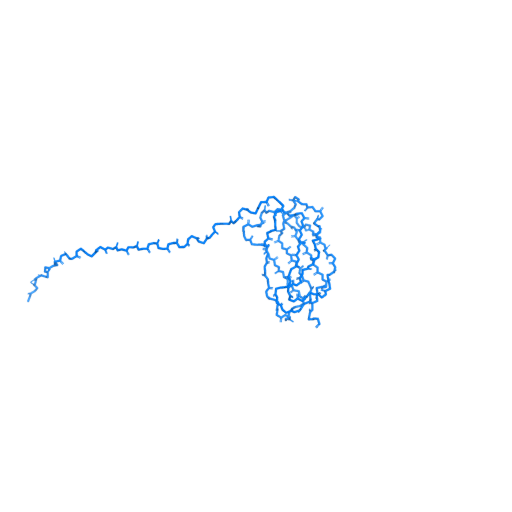 O O . THR A 1 93 ? -11.069 6.464 -3.606 1.00 69.38 93 THR A O 1
ATOM 697 N N . LEU A 1 94 ? -10.456 5.681 -1.583 1.00 80.81 94 LEU A N 1
ATOM 698 C CA . LEU A 1 94 ? -11.278 4.468 -1.601 1.00 80.81 94 LEU A CA 1
ATOM 699 C C . LEU A 1 94 ? -12.483 4.550 -0.665 1.00 80.81 94 LEU A C 1
ATOM 701 O O . LEU A 1 94 ? -13.413 3.759 -0.817 1.00 80.81 94 LEU A O 1
ATOM 705 N N . GLY A 1 95 ? -12.470 5.513 0.259 1.00 87.12 95 GLY A N 1
ATOM 706 C CA . GLY A 1 95 ? -13.519 5.708 1.247 1.00 87.12 95 GLY A CA 1
ATOM 707 C C . GLY A 1 95 ? -13.545 4.594 2.289 1.00 87.12 95 GLY A C 1
ATOM 708 O O . GLY A 1 95 ? -12.530 3.955 2.586 1.00 87.12 95 GLY A O 1
ATOM 709 N N . ILE A 1 96 ? -14.734 4.362 2.840 1.00 93.56 96 ILE A N 1
ATOM 710 C CA . ILE A 1 96 ? -14.941 3.439 3.952 1.00 93.56 96 ILE A CA 1
ATOM 711 C C . ILE A 1 96 ? -14.870 1.986 3.472 1.00 93.56 96 ILE A C 1
ATOM 713 O O . ILE A 1 96 ? -15.653 1.543 2.630 1.00 93.56 96 ILE A O 1
ATOM 717 N N . LEU A 1 97 ? -13.963 1.220 4.075 1.00 93.56 97 LEU A N 1
ATOM 718 C CA . LEU A 1 97 ? -13.908 -0.232 3.982 1.00 93.56 97 LEU A CA 1
ATOM 719 C C . LEU A 1 97 ? -14.350 -0.844 5.309 1.00 93.56 97 LEU A C 1
ATOM 721 O O . LEU A 1 97 ? -13.848 -0.490 6.373 1.00 93.56 97 LEU A O 1
ATOM 725 N N . THR A 1 98 ? -15.271 -1.796 5.239 1.00 94.88 98 THR A N 1
ATOM 726 C CA . THR A 1 98 ? -15.759 -2.575 6.380 1.00 94.88 98 THR A CA 1
ATOM 727 C C . THR A 1 98 ? -15.266 -4.009 6.265 1.00 94.88 98 THR A C 1
ATOM 729 O O . THR A 1 98 ? -14.883 -4.464 5.186 1.00 94.88 98 THR A O 1
ATOM 732 N N . LYS A 1 99 ? -15.352 -4.771 7.355 1.00 95.81 99 LYS A N 1
ATOM 733 C CA . LYS A 1 99 ? -15.069 -6.209 7.369 1.00 95.81 99 LYS A CA 1
ATOM 734 C C . LYS A 1 99 ? -15.646 -6.927 6.139 1.00 95.81 99 LYS A C 1
ATOM 736 O O . LYS A 1 99 ? -16.852 -6.912 5.904 1.00 95.81 99 LYS A O 1
ATOM 741 N N . GLY A 1 100 ? -14.771 -7.611 5.409 1.00 94.88 100 GLY A N 1
ATOM 742 C CA . GLY A 1 100 ? -15.096 -8.413 4.234 1.00 94.88 100 GLY A CA 1
ATOM 743 C C . GLY A 1 100 ? -15.167 -7.628 2.924 1.00 94.88 100 GLY A C 1
ATOM 744 O O . GLY A 1 100 ? -15.254 -8.260 1.872 1.00 94.88 100 GLY A O 1
ATOM 745 N N . SER A 1 101 ? -15.106 -6.292 2.948 1.00 94.06 101 SER A N 1
ATOM 746 C CA . SER A 1 101 ? -15.107 -5.497 1.724 1.00 94.06 101 SER A CA 1
ATOM 747 C C . SER A 1 101 ? -13.704 -5.366 1.130 1.00 94.06 101 SER A C 1
ATOM 749 O O . SER A 1 101 ? -12.676 -5.406 1.818 1.00 94.06 101 SER A O 1
ATOM 751 N N . SER A 1 102 ? -13.674 -5.200 -0.188 1.00 93.12 102 SER A N 1
ATOM 752 C CA . SER A 1 102 ? -12.467 -4.891 -0.938 1.00 93.12 102 SER A CA 1
ATOM 753 C C . SER A 1 102 ? -12.698 -3.674 -1.811 1.00 93.12 102 SER A C 1
ATOM 755 O O . SER A 1 102 ? -13.811 -3.404 -2.262 1.00 93.12 102 SER A O 1
ATOM 757 N N . THR A 1 103 ? -11.612 -2.988 -2.127 1.00 92.25 103 THR A N 1
ATOM 758 C CA . THR A 1 103 ? -11.600 -1.990 -3.191 1.00 92.25 103 THR A CA 1
ATOM 759 C C . THR A 1 103 ? -11.822 -2.657 -4.547 1.00 92.25 103 THR A C 1
ATOM 761 O O . THR A 1 103 ? -11.626 -3.867 -4.713 1.00 92.25 103 THR A O 1
ATOM 764 N N . ARG A 1 104 ? -12.113 -1.852 -5.574 1.00 91.25 104 ARG A N 1
ATOM 765 C CA . ARG A 1 104 ? -11.860 -2.285 -6.956 1.00 91.25 104 ARG A CA 1
ATOM 766 C C . ARG A 1 104 ? -10.371 -2.602 -7.149 1.00 91.25 104 ARG A C 1
ATOM 768 O O . ARG A 1 104 ? -9.525 -2.099 -6.405 1.00 91.25 104 ARG A O 1
ATOM 775 N N . ALA A 1 105 ? -10.050 -3.398 -8.166 1.00 92.88 105 ALA A N 1
ATOM 776 C CA . ALA A 1 105 ? -8.671 -3.515 -8.625 1.00 92.88 105 ALA A CA 1
ATOM 777 C C . ALA A 1 105 ? -8.200 -2.146 -9.139 1.00 92.88 105 ALA A C 1
ATOM 779 O O . ALA A 1 105 ? -8.863 -1.515 -9.963 1.00 92.88 105 ALA A O 1
ATOM 780 N N . MET A 1 106 ? -7.074 -1.673 -8.621 1.00 93.06 106 MET A N 1
ATOM 781 C CA . MET A 1 106 ? -6.459 -0.413 -9.015 1.00 93.06 106 MET A CA 1
ATOM 782 C C . MET A 1 106 ? -5.264 -0.720 -9.902 1.00 93.06 106 MET A C 1
ATOM 784 O O . MET A 1 106 ? -4.373 -1.465 -9.496 1.00 93.06 106 MET A O 1
ATOM 788 N N . LYS A 1 107 ? -5.265 -0.166 -11.113 1.00 93.56 107 LYS A N 1
ATOM 789 C CA . LYS A 1 107 ? -4.189 -0.356 -12.084 1.00 93.56 107 LYS A CA 1
ATOM 790 C C . LYS A 1 107 ? -2.936 0.405 -11.649 1.00 93.56 107 LYS A C 1
ATOM 792 O O . LYS A 1 107 ? -3.010 1.590 -11.314 1.00 93.56 107 LYS A O 1
ATOM 797 N N . LEU A 1 108 ? -1.796 -0.274 -11.684 1.00 94.56 108 LEU A N 1
ATOM 798 C CA . LEU A 1 108 ? -0.491 0.357 -11.548 1.00 94.56 108 LEU A CA 1
ATOM 799 C C . LEU A 1 108 ? -0.081 0.973 -12.891 1.00 94.56 108 LEU A C 1
ATOM 801 O O . LEU A 1 108 ? -0.410 0.456 -13.958 1.00 94.56 108 LEU A O 1
ATOM 805 N N . ASN A 1 109 ? 0.566 2.133 -12.841 1.00 91.69 109 ASN A N 1
ATOM 806 C CA . ASN A 1 109 ? 0.951 2.909 -14.018 1.00 91.69 109 ASN A CA 1
ATOM 807 C C . ASN A 1 109 ? 2.076 2.244 -14.819 1.00 91.69 109 ASN A C 1
ATOM 809 O O . ASN A 1 109 ? 2.254 2.581 -15.986 1.00 91.69 109 ASN A O 1
ATOM 813 N N . ASP A 1 110 ? 2.791 1.307 -14.201 1.00 90.31 110 ASP A N 1
ATOM 814 C CA . ASP A 1 110 ? 3.867 0.540 -14.805 1.00 90.31 110 ASP A CA 1
ATOM 815 C C . ASP A 1 110 ? 3.935 -0.849 -14.151 1.00 90.31 110 ASP A C 1
ATOM 817 O O . ASP A 1 110 ? 4.170 -0.974 -12.948 1.00 90.31 110 ASP A O 1
ATOM 821 N N . ASP A 1 111 ? 3.706 -1.892 -14.946 1.00 88.12 111 ASP A N 1
ATOM 822 C CA . ASP A 1 111 ? 3.697 -3.291 -14.517 1.00 88.12 111 ASP A CA 1
ATOM 823 C C . ASP A 1 111 ? 5.064 -3.978 -14.639 1.00 88.12 111 ASP A C 1
ATOM 825 O O . ASP A 1 111 ? 5.183 -5.177 -14.378 1.00 88.12 111 ASP A O 1
ATOM 829 N N . THR A 1 112 ? 6.111 -3.219 -14.968 1.00 91.12 112 THR A N 1
ATOM 830 C CA . THR A 1 112 ? 7.511 -3.664 -14.969 1.00 91.12 112 THR A CA 1
ATOM 831 C C . THR A 1 112 ? 8.262 -3.196 -13.721 1.00 91.12 112 THR A C 1
ATOM 833 O O . THR A 1 112 ? 9.255 -3.808 -13.310 1.00 91.12 112 THR A O 1
ATOM 836 N N . LYS A 1 113 ? 7.764 -2.144 -13.059 1.00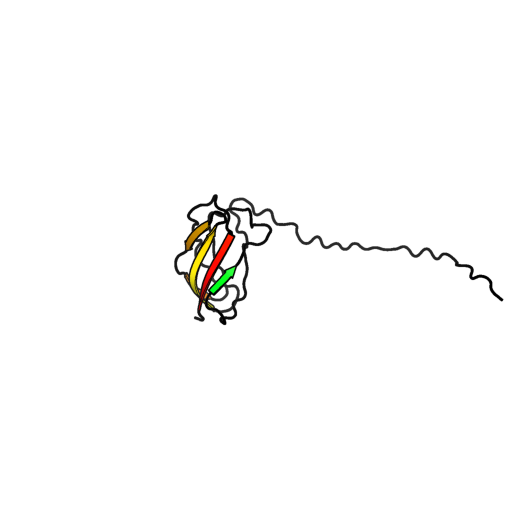 93.19 113 LYS A N 1
ATOM 837 C CA . LYS A 1 113 ? 8.355 -1.604 -11.833 1.00 93.19 113 LYS A CA 1
ATOM 838 C C . LYS A 1 113 ? 8.076 -2.485 -10.623 1.00 93.19 113 LYS A C 1
ATOM 840 O O . LYS A 1 113 ? 6.978 -2.998 -10.409 1.00 93.19 113 LYS A O 1
ATOM 845 N N . LYS A 1 114 ? 9.099 -2.630 -9.783 1.00 94.44 114 LYS A N 1
ATOM 846 C CA . LYS A 1 114 ? 9.026 -3.401 -8.539 1.00 94.44 114 LYS A CA 1
ATOM 847 C C . LYS A 1 114 ? 8.516 -2.516 -7.417 1.00 94.44 114 LYS A C 1
ATOM 849 O O . LYS A 1 114 ? 8.996 -1.396 -7.227 1.00 94.44 114 LYS A O 1
ATOM 854 N N . VAL A 1 115 ? 7.562 -3.034 -6.655 1.00 94.12 115 VAL A N 1
ATOM 855 C CA . VAL A 1 115 ? 6.990 -2.324 -5.508 1.00 94.12 115 VAL A CA 1
ATOM 856 C C . VAL A 1 115 ? 7.978 -2.376 -4.343 1.00 94.12 115 VAL A C 1
ATOM 858 O O . VAL A 1 115 ? 8.343 -3.455 -3.883 1.00 94.12 115 VAL A O 1
ATOM 861 N N . LYS A 1 116 ? 8.395 -1.210 -3.841 1.00 94.81 116 LYS A N 1
ATOM 862 C CA . LYS A 1 116 ? 9.250 -1.081 -2.651 1.00 94.81 116 LYS A CA 1
ATOM 863 C C . LYS A 1 116 ? 8.412 -1.134 -1.379 1.00 94.81 116 LYS A C 1
ATOM 865 O O . LYS A 1 116 ? 8.692 -1.919 -0.477 1.00 94.81 116 LYS A O 1
ATOM 870 N N . ASN A 1 117 ? 7.401 -0.275 -1.296 1.00 95.56 117 ASN A N 1
ATOM 871 C CA . ASN A 1 117 ? 6.449 -0.230 -0.194 1.00 95.56 117 ASN A CA 1
ATOM 872 C C . ASN A 1 117 ? 5.153 0.459 -0.634 1.00 95.56 117 ASN A C 1
ATOM 874 O O . ASN A 1 117 ? 5.083 1.065 -1.703 1.00 95.56 117 ASN A O 1
ATOM 878 N N . ILE A 1 118 ? 4.127 0.327 0.196 1.00 94.62 118 ILE A N 1
ATOM 879 C CA . ILE A 1 118 ? 2.843 0.992 0.027 1.00 94.62 118 ILE A CA 1
ATOM 880 C C . ILE A 1 118 ? 2.594 1.805 1.292 1.00 94.62 118 ILE A C 1
ATOM 882 O O . ILE A 1 118 ? 2.585 1.256 2.394 1.00 94.62 118 ILE A O 1
ATOM 886 N N . GLU A 1 119 ? 2.410 3.105 1.123 1.00 94.75 119 GLU A N 1
ATOM 887 C CA . GLU A 1 119 ? 1.969 4.017 2.171 1.00 94.75 119 GLU A CA 1
ATOM 888 C C . GLU A 1 119 ? 0.448 4.147 2.114 1.00 94.75 119 GLU A C 1
ATOM 890 O O . GLU A 1 119 ? -0.140 4.226 1.033 1.00 94.75 119 GLU A O 1
ATOM 895 N N . MET A 1 120 ? -0.194 4.147 3.275 1.00 92.75 120 MET A N 1
ATOM 896 C CA . MET A 1 120 ? -1.636 4.282 3.419 1.00 92.75 120 MET A CA 1
ATOM 897 C C . MET A 1 120 ? -1.933 5.343 4.465 1.00 92.75 120 MET A C 1
ATOM 899 O O . MET A 1 120 ? -1.404 5.269 5.573 1.00 92.75 120 MET A O 1
ATOM 903 N N . GLN A 1 121 ? -2.816 6.274 4.118 1.00 92.19 121 GLN A N 1
ATOM 904 C CA . GLN A 1 121 ? -3.392 7.241 5.042 1.00 92.19 121 GLN A CA 1
ATOM 905 C C . GLN A 1 121 ? -4.847 6.883 5.300 1.00 92.19 121 GLN A C 1
ATOM 907 O O . GLN A 1 121 ? -5.610 6.607 4.365 1.00 92.19 121 GLN A O 1
ATOM 912 N N . TYR A 1 122 ? -5.232 6.869 6.566 1.00 91.50 122 TYR A N 1
ATOM 913 C CA . TYR A 1 122 ? -6.540 6.414 6.989 1.00 91.50 122 TYR A CA 1
ATOM 914 C C . TYR A 1 122 ? -6.978 7.062 8.299 1.00 91.50 122 TYR A C 1
ATOM 916 O O . TYR A 1 122 ? -6.167 7.501 9.109 1.00 91.50 122 TYR A O 1
ATOM 924 N N . SER A 1 123 ? -8.284 7.054 8.530 1.00 89.31 123 SER A N 1
ATOM 925 C CA . SER A 1 123 ? -8.882 7.437 9.803 1.00 89.31 123 SER A CA 1
ATOM 926 C C . SER A 1 123 ? -9.825 6.349 10.299 1.00 89.31 123 SER A C 1
ATOM 928 O O . SER A 1 123 ? -10.197 5.419 9.572 1.00 89.31 123 SER A O 1
ATOM 930 N N . THR A 1 124 ? -10.240 6.473 11.556 1.00 84.00 124 THR A N 1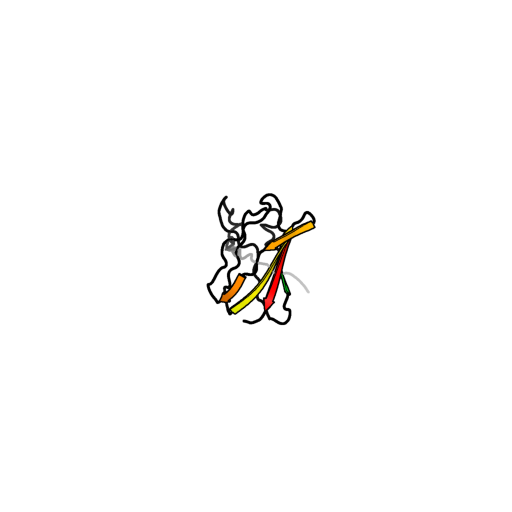
ATOM 931 C CA . THR A 1 124 ? -11.471 5.818 11.995 1.00 84.00 124 THR A CA 1
ATOM 932 C C . THR A 1 124 ? -12.629 6.353 11.150 1.00 84.00 124 THR A C 1
ATOM 934 O O . THR A 1 124 ? -12.647 7.544 10.824 1.00 84.00 124 THR A O 1
ATOM 937 N N . ALA A 1 125 ? -13.536 5.464 10.749 1.00 71.50 125 ALA A N 1
ATOM 938 C CA . ALA A 1 125 ? -14.772 5.833 10.061 1.00 71.50 125 ALA A CA 1
ATOM 939 C C . ALA A 1 125 ? -15.831 6.342 11.046 1.00 71.50 125 ALA A C 1
ATOM 941 O O . ALA A 1 125 ? -15.764 5.932 12.230 1.00 71.50 125 ALA A O 1
#

Sequence (125 aa):
MRKIFALTAAALLALVTLTGCQSTGGKNVGEGEWAKLAEKTVNFKSETDTVTPNPMFVNRSFSHVKLTCTQGTVDIKDITVNYTDGSSQKLGTLGILTKGSSTRAMKLNDDTKKVKNIEMQYSTA

Radius of gyration: 24.9 Å; chains: 1; bounding box: 56×62×61 Å

Secondary structure (DSSP, 8-state):
------------------------------TTPPP--------SSSSEEEEPPPTTTTT-B-SEE--B--SSEEEEEEEEEEETTS-EEEEPP-EEEETT-BPPPEE-S-SSSBEEEEEEEEE--

Organism: Photobacterium damsela subsp. piscicida (NCBI:txid38294)

InterPro domains:
  IPR020240 Uncharacterised protein family UPF0412, YaaI [PF10807] (15-124)

pLDDT: mean 80.51, std 18.91, range [37.47, 96.69]